Protein AF-A0A3M2SS22-F1 (afdb_monomer_lite)

Secondary structure (DSSP, 8-state):
--S-S--GGG--PPP---TTPPPPP-----HHHHHHHHHHHHH-TTSSS---S-----SHHHHHHHHHHHHHHTHHHHTTTTT--BTTB-

Sequence (90 aa):
MGGKWNFDHDNRKPAQADLLRIPPPRFEPDAVTAQVLDLVEARFPDNFGRLRPFGYATDRAGALQVLAHFIDHSLDEFGPYQDAMLQDDP

Foldseek 3Di:
DPPDPDDLVQQAAEDDDDPPQDDQAFDADDPVRVVVLVVCCVPPVPDDDDSPPHTQDPDPVRVVSRVVCCVVGPVVVCRNCVPYDDPPRD

Radius of gyration: 17.88 Å; chains: 1; bounding box: 41×27×41 Å

pLDDT: mean 89.26, std 10.0, range [60.31, 98.62]

Structure (mmCIF, N/CA/C/O backbone):
data_AF-A0A3M2SS22-F1
#
_entry.id   AF-A0A3M2SS22-F1
#
loop_
_atom_site.group_PDB
_atom_site.id
_atom_site.type_symbol
_atom_site.label_atom_id
_atom_site.label_alt_id
_atom_site.label_comp_id
_atom_site.label_asym_id
_atom_site.label_entity_id
_atom_site.label_seq_id
_atom_site.pdbx_PDB_ins_code
_atom_site.Cartn_x
_atom_site.Cartn_y
_atom_site.Cartn_z
_atom_site.occupancy
_atom_site.B_iso_or_equiv
_atom_site.auth_seq_id
_atom_site.auth_comp_id
_atom_site.auth_asym_id
_atom_site.auth_atom_id
_atom_site.pdbx_PDB_model_num
ATOM 1 N N . MET A 1 1 ? 26.681 -5.471 -18.194 1.00 60.31 1 MET A N 1
ATOM 2 C CA . MET A 1 1 ? 25.882 -4.259 -17.895 1.00 60.31 1 MET A CA 1
ATOM 3 C C . MET A 1 1 ? 26.267 -3.149 -18.869 1.00 60.31 1 MET A C 1
ATOM 5 O O . MET A 1 1 ? 27.446 -3.019 -19.170 1.00 60.31 1 MET A O 1
ATOM 9 N N . GLY A 1 2 ? 25.282 -2.412 -19.395 1.00 65.81 2 GLY A N 1
ATOM 10 C CA . GLY A 1 2 ? 25.343 -1.603 -20.627 1.00 65.81 2 GLY A CA 1
ATOM 11 C C . GLY A 1 2 ? 26.102 -0.268 -20.599 1.00 65.81 2 GLY A C 1
ATOM 12 O O . GLY A 1 2 ? 25.665 0.669 -21.258 1.00 65.81 2 GLY A O 1
ATOM 13 N N . GLY A 1 3 ? 27.211 -0.154 -19.859 1.00 86.69 3 GLY A N 1
ATOM 14 C CA . GLY A 1 3 ? 28.172 0.962 -19.975 1.00 86.69 3 GLY A CA 1
ATOM 15 C C . GLY A 1 3 ? 27.663 2.371 -19.628 1.00 86.69 3 GLY A C 1
ATOM 16 O O . GLY A 1 3 ? 28.409 3.336 -19.778 1.00 86.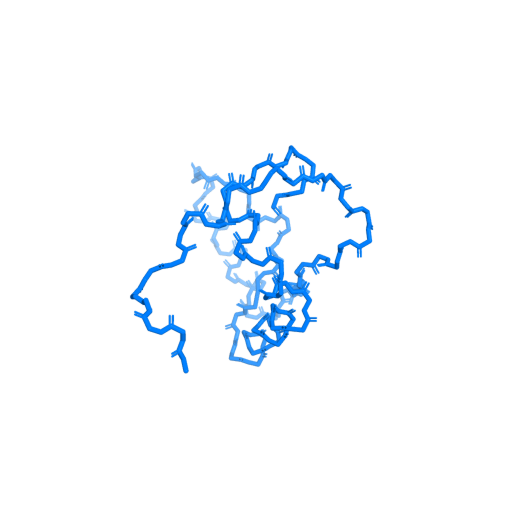69 3 GLY A O 1
ATOM 17 N N . LYS A 1 4 ? 26.418 2.504 -19.164 1.00 80.56 4 LYS A N 1
ATOM 18 C CA . LYS A 1 4 ? 25.777 3.758 -18.763 1.00 80.56 4 LYS A CA 1
ATOM 19 C C . LYS A 1 4 ? 25.351 3.676 -17.303 1.00 80.56 4 LYS A C 1
ATOM 21 O O . LYS A 1 4 ? 24.931 2.620 -16.837 1.00 80.56 4 LYS A O 1
ATOM 26 N N . TRP A 1 5 ? 25.435 4.809 -16.615 1.00 78.88 5 TRP A N 1
ATOM 27 C CA . TRP A 1 5 ? 24.992 4.951 -15.227 1.00 78.88 5 TRP A CA 1
ATOM 28 C C . TRP A 1 5 ? 23.489 5.215 -15.095 1.00 78.88 5 TRP A C 1
ATOM 30 O O . TRP A 1 5 ? 22.932 4.964 -14.034 1.00 78.88 5 TRP A O 1
ATOM 40 N N . ASN A 1 6 ? 22.835 5.721 -16.145 1.00 78.62 6 ASN A N 1
ATOM 41 C CA . ASN A 1 6 ? 21.439 6.144 -16.090 1.00 78.62 6 ASN A CA 1
ATOM 42 C C . ASN A 1 6 ? 20.693 5.812 -17.402 1.00 78.62 6 ASN A C 1
ATOM 44 O O . ASN A 1 6 ? 21.237 6.035 -18.487 1.00 78.62 6 ASN A O 1
ATOM 48 N N . PHE A 1 7 ? 19.466 5.295 -17.277 1.00 81.00 7 PHE A N 1
ATOM 49 C CA . PHE A 1 7 ? 18.529 4.952 -18.359 1.00 81.00 7 PHE A CA 1
ATOM 50 C C . PHE A 1 7 ? 17.184 5.711 -18.252 1.00 81.00 7 PHE A C 1
ATOM 52 O O . PHE A 1 7 ? 16.251 5.412 -18.983 1.00 81.00 7 PHE A O 1
ATOM 59 N N . ASP A 1 8 ? 17.094 6.728 -17.388 1.00 76.81 8 ASP A N 1
ATOM 60 C CA . ASP A 1 8 ? 15.887 7.528 -17.100 1.00 76.81 8 ASP A CA 1
ATOM 61 C C . ASP A 1 8 ? 15.209 8.122 -18.347 1.00 76.81 8 ASP A C 1
ATOM 63 O O . ASP A 1 8 ? 13.988 8.221 -18.419 1.00 76.81 8 ASP A O 1
ATOM 67 N N . HIS A 1 9 ? 15.985 8.465 -19.380 1.00 74.31 9 HIS A N 1
ATOM 68 C CA . HIS A 1 9 ? 15.439 8.996 -20.632 1.00 74.31 9 HIS A CA 1
ATOM 69 C C . HIS A 1 9 ? 14.463 8.039 -21.338 1.00 74.31 9 HIS A C 1
ATOM 71 O O . HIS A 1 9 ? 13.616 8.507 -22.099 1.00 74.31 9 HIS A O 1
ATOM 77 N N . ASP A 1 10 ? 14.560 6.734 -21.075 1.00 75.06 10 ASP A N 1
ATOM 78 C CA . ASP A 1 10 ? 13.721 5.708 -21.695 1.00 75.06 10 ASP A CA 1
ATOM 79 C C . ASP A 1 10 ? 12.391 5.482 -20.930 1.00 75.06 10 ASP A C 1
ATOM 81 O O . ASP A 1 10 ? 11.507 4.783 -21.433 1.00 75.06 10 ASP A O 1
ATOM 85 N N . ASN A 1 11 ? 12.205 6.128 -19.765 1.00 76.06 11 ASN A N 1
ATOM 86 C CA . ASN A 1 11 ? 11.096 5.904 -18.820 1.00 76.06 11 ASN A CA 1
ATOM 87 C C . ASN A 1 11 ? 9.861 6.812 -19.025 1.00 76.06 11 ASN A C 1
ATOM 89 O O . ASN A 1 11 ? 9.052 7.003 -18.121 1.00 76.06 11 ASN A O 1
ATOM 93 N N . ARG A 1 12 ? 9.712 7.418 -20.211 1.00 75.88 12 ARG A N 1
ATOM 94 C CA . ARG A 1 12 ? 8.702 8.468 -20.477 1.00 75.88 12 ARG A CA 1
ATOM 95 C C . ARG A 1 12 ? 7.645 8.072 -21.504 1.00 75.88 12 ARG A C 1
ATOM 97 O O . ARG A 1 12 ? 7.154 8.927 -22.247 1.00 75.88 12 ARG A O 1
ATOM 104 N N . LYS A 1 13 ? 7.330 6.781 -21.626 1.00 76.81 13 LYS A N 1
ATOM 105 C CA . LYS A 1 13 ? 6.305 6.346 -22.581 1.00 76.81 13 LYS A CA 1
ATOM 106 C C . LYS A 1 13 ? 4.914 6.629 -22.001 1.00 76.81 13 LYS A C 1
ATOM 108 O O . LYS A 1 13 ? 4.689 6.401 -20.816 1.00 76.81 13 LYS A O 1
ATOM 113 N N . PRO A 1 14 ? 3.961 7.113 -22.815 1.00 74.88 14 PRO A N 1
ATOM 114 C CA . PRO A 1 14 ? 2.581 7.229 -22.366 1.00 74.88 14 PRO A CA 1
ATOM 115 C C . PRO A 1 14 ? 2.020 5.831 -22.073 1.00 74.88 14 PRO A C 1
ATOM 117 O O . PRO A 1 14 ? 2.172 4.927 -22.897 1.00 74.88 14 PRO A O 1
ATOM 120 N N . ALA A 1 15 ? 1.369 5.660 -20.923 1.00 74.88 15 ALA A N 1
ATOM 121 C CA . ALA A 1 15 ? 0.614 4.449 -20.617 1.00 74.88 15 ALA A CA 1
ATOM 122 C C . ALA A 1 15 ? -0.797 4.524 -21.221 1.00 74.88 15 ALA A C 1
ATOM 124 O O . ALA A 1 15 ? -1.345 5.609 -21.431 1.00 74.88 15 ALA A O 1
ATOM 125 N N . GLN A 1 16 ? -1.389 3.365 -21.489 1.00 76.94 16 GLN A N 1
ATOM 126 C CA . GLN A 1 16 ? -2.808 3.225 -21.812 1.00 76.94 16 GLN A CA 1
ATOM 127 C C . GLN A 1 16 ? -3.474 2.397 -20.717 1.00 76.94 16 GLN A C 1
ATOM 129 O O . GLN A 1 16 ? -2.803 1.603 -20.062 1.00 76.94 16 GLN A O 1
ATOM 134 N N . ALA A 1 17 ? -4.778 2.588 -20.521 1.00 74.00 17 ALA A N 1
ATOM 135 C CA . ALA A 1 17 ? -5.539 1.733 -19.621 1.00 74.00 17 ALA A CA 1
ATOM 136 C C . ALA A 1 17 ? -5.445 0.282 -20.108 1.00 74.00 17 ALA A C 1
ATOM 138 O O . ALA A 1 17 ? -5.819 -0.015 -21.246 1.00 74.00 17 ALA A O 1
ATOM 139 N N . ASP A 1 18 ? -4.949 -0.598 -19.245 1.00 78.75 18 ASP A N 1
ATOM 140 C CA . ASP A 1 18 ? -4.857 -2.023 -19.519 1.00 78.75 18 ASP A CA 1
ATOM 141 C C . ASP A 1 18 ? -5.752 -2.787 -18.545 1.00 78.75 18 ASP A C 1
ATOM 143 O O . ASP A 1 18 ? -5.430 -2.972 -17.375 1.00 78.75 18 ASP A O 1
ATOM 147 N N . LEU A 1 19 ? -6.896 -3.250 -19.051 1.00 70.50 19 LEU A N 1
ATOM 148 C CA . LEU A 1 19 ? -7.850 -4.052 -18.283 1.00 70.50 19 LEU A CA 1
ATOM 149 C C . LEU A 1 19 ? -7.296 -5.433 -17.892 1.00 70.50 19 LEU A C 1
ATOM 151 O O . LEU A 1 19 ? -7.915 -6.120 -17.082 1.00 70.50 19 LEU A O 1
ATOM 155 N N . LEU A 1 20 ? -6.181 -5.864 -18.490 1.00 79.06 20 LEU A N 1
ATOM 156 C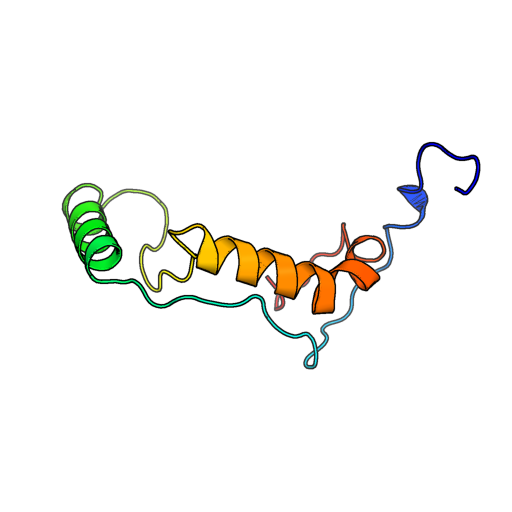 CA . LEU A 1 20 ? -5.520 -7.134 -18.194 1.00 79.06 20 LEU A CA 1
ATOM 157 C C . LEU A 1 20 ? -4.389 -6.987 -17.172 1.00 79.06 20 LEU A C 1
ATOM 159 O O . LEU A 1 20 ? -3.846 -8.004 -16.731 1.00 79.06 20 LEU A O 1
ATOM 163 N N . ARG A 1 21 ? -4.056 -5.755 -16.764 1.00 83.25 21 ARG A N 1
ATOM 164 C CA . ARG A 1 21 ? -3.080 -5.513 -15.706 1.00 83.25 21 ARG A CA 1
ATOM 165 C C . ARG A 1 21 ? -3.559 -6.157 -14.412 1.00 83.25 21 ARG A C 1
ATOM 167 O O . ARG A 1 21 ? -4.686 -5.949 -13.964 1.00 83.25 21 ARG A O 1
ATOM 174 N N . ILE A 1 22 ? -2.681 -6.949 -13.806 1.00 87.38 22 ILE A N 1
ATOM 175 C CA . ILE A 1 22 ? -2.984 -7.621 -12.546 1.00 87.38 22 ILE A CA 1
ATOM 176 C C . ILE A 1 22 ? -2.820 -6.595 -11.416 1.00 87.38 22 ILE A C 1
ATOM 178 O O . ILE A 1 22 ? -1.723 -6.055 -11.246 1.00 87.38 22 ILE A O 1
ATOM 182 N N . PRO A 1 23 ? -3.891 -6.285 -10.662 1.00 89.12 23 PRO A N 1
ATOM 183 C CA . PRO A 1 23 ? -3.821 -5.297 -9.599 1.00 89.12 23 PRO A CA 1
ATOM 184 C C . PRO A 1 23 ? -2.974 -5.818 -8.432 1.00 89.12 23 PRO A C 1
ATOM 186 O O . PRO A 1 23 ? -2.972 -7.023 -8.165 1.00 89.12 23 PRO A O 1
ATOM 189 N N . PRO A 1 24 ? -2.307 -4.925 -7.681 1.00 91.25 24 PRO A N 1
ATOM 190 C CA . PRO A 1 24 ? -1.518 -5.322 -6.525 1.00 91.25 24 PRO A CA 1
ATOM 191 C C . PRO A 1 24 ? -2.375 -6.074 -5.491 1.00 91.25 24 PRO A C 1
ATOM 193 O O . PRO A 1 24 ? -3.559 -5.762 -5.309 1.00 91.25 24 PRO A O 1
ATOM 196 N N . PRO A 1 25 ? -1.790 -7.052 -4.775 1.00 95.12 25 PRO A N 1
ATOM 197 C CA . PRO A 1 25 ? -2.531 -7.876 -3.836 1.00 95.12 25 PRO A CA 1
ATOM 198 C C . PRO A 1 25 ? -3.071 -7.032 -2.679 1.00 95.12 25 PRO A C 1
ATOM 200 O O . PRO A 1 25 ? -2.382 -6.162 -2.141 1.00 95.12 25 PRO A O 1
ATOM 203 N N . ARG A 1 26 ? -4.309 -7.330 -2.270 1.00 96.81 26 ARG A N 1
ATOM 204 C CA . ARG A 1 26 ? -4.951 -6.760 -1.080 1.00 96.81 26 ARG A CA 1
ATOM 205 C C . ARG A 1 26 ? -5.091 -7.820 0.004 1.00 96.81 26 ARG A C 1
ATOM 207 O O . ARG A 1 26 ? -5.369 -8.979 -0.291 1.00 96.81 26 ARG A O 1
ATOM 214 N N . PHE A 1 27 ? -4.931 -7.393 1.251 1.00 97.38 27 PHE A N 1
ATOM 215 C CA . PHE A 1 27 ? -4.925 -8.260 2.426 1.00 97.38 27 PHE A CA 1
ATOM 216 C C . PHE A 1 27 ? -6.075 -7.902 3.360 1.00 97.38 27 PHE A C 1
ATOM 218 O O . PHE A 1 27 ? -6.265 -6.730 3.688 1.00 97.38 27 PHE A O 1
ATOM 225 N N . GLU A 1 28 ? -6.819 -8.912 3.805 1.00 97.25 28 GLU A N 1
ATOM 226 C CA . GLU A 1 28 ? -7.843 -8.726 4.831 1.00 97.25 28 GLU A CA 1
ATOM 227 C C . GLU A 1 28 ? -7.191 -8.486 6.203 1.00 97.25 28 GLU A C 1
ATOM 229 O O . GLU A 1 28 ? -6.250 -9.204 6.560 1.00 97.25 28 GLU A O 1
ATOM 234 N N . PRO A 1 29 ? -7.673 -7.507 6.991 1.00 97.75 29 PRO A N 1
ATOM 235 C CA . PRO A 1 29 ? -7.178 -7.272 8.342 1.00 97.75 29 PRO A CA 1
ATOM 236 C C . PRO A 1 29 ? -7.334 -8.506 9.236 1.00 97.75 29 PRO A C 1
ATOM 238 O O . PRO A 1 29 ? -8.432 -9.045 9.389 1.00 97.75 29 PRO A O 1
ATOM 241 N N . ASP A 1 30 ? -6.247 -8.915 9.890 1.00 97.69 30 ASP A N 1
ATOM 242 C CA . ASP A 1 30 ? -6.310 -9.906 10.962 1.00 97.69 30 ASP A CA 1
ATOM 243 C C . ASP A 1 30 ? -6.927 -9.312 12.244 1.00 97.69 30 ASP A C 1
ATOM 245 O O . ASP A 1 30 ? -7.264 -8.127 12.319 1.00 97.69 30 ASP A O 1
ATOM 249 N N . ALA A 1 31 ? -7.081 -10.135 13.285 1.00 98.25 31 ALA A N 1
ATOM 250 C CA . ALA A 1 31 ? -7.719 -9.708 14.531 1.00 98.25 31 ALA A CA 1
ATOM 251 C C . ALA A 1 31 ? -7.003 -8.524 15.205 1.00 98.25 31 ALA A C 1
ATOM 253 O O . ALA A 1 31 ? -7.662 -7.653 15.774 1.00 98.25 31 ALA A O 1
ATOM 254 N N . VAL A 1 32 ? -5.668 -8.477 15.139 1.00 98.44 32 VAL A N 1
ATOM 255 C CA . VAL A 1 32 ? -4.875 -7.381 15.713 1.00 98.44 32 VAL A CA 1
ATOM 256 C C . VAL A 1 32 ? -5.079 -6.108 14.898 1.00 98.44 32 VAL A C 1
ATOM 258 O O . VAL A 1 32 ? -5.387 -5.056 15.457 1.00 98.44 32 VAL A O 1
ATOM 261 N N . THR A 1 33 ? -4.973 -6.204 13.575 1.00 98.31 33 THR A N 1
ATOM 262 C CA . THR A 1 33 ? -5.183 -5.081 12.662 1.00 98.31 33 THR A CA 1
ATOM 263 C C . THR A 1 33 ? -6.599 -4.533 12.811 1.00 98.31 33 THR A C 1
ATOM 265 O O . THR A 1 33 ? -6.766 -3.326 12.943 1.00 98.31 33 THR A O 1
ATOM 268 N N . ALA A 1 34 ? -7.618 -5.391 12.895 1.00 98.44 34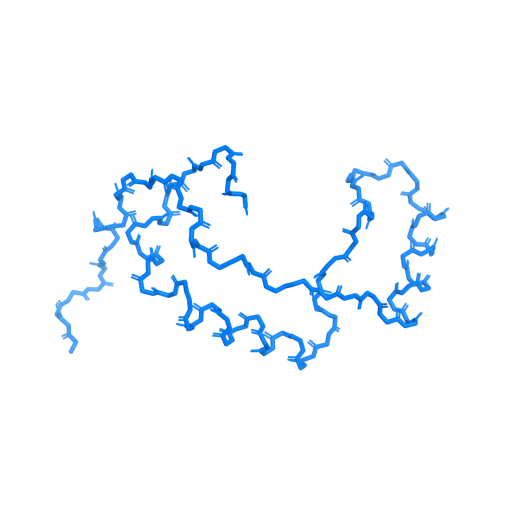 ALA A N 1
ATOM 269 C CA . ALA A 1 34 ? -9.002 -4.977 13.105 1.00 98.44 34 ALA A CA 1
ATOM 270 C C . ALA A 1 34 ? -9.186 -4.156 14.394 1.00 98.44 34 ALA A C 1
ATOM 272 O O . ALA A 1 34 ? -9.778 -3.079 14.341 1.00 98.44 34 ALA A O 1
ATOM 273 N N . GLN A 1 35 ? -8.609 -4.604 15.516 1.00 98.62 35 GLN A N 1
ATOM 274 C CA . GLN A 1 35 ? -8.646 -3.865 16.786 1.00 98.62 35 GLN A CA 1
ATOM 275 C C . GLN A 1 35 ? -7.953 -2.501 16.685 1.00 98.62 35 GLN A C 1
ATOM 277 O O . GLN A 1 35 ? -8.427 -1.516 17.251 1.00 98.62 35 GLN A O 1
ATOM 282 N N . VAL A 1 36 ? -6.835 -2.427 15.960 1.00 98.56 36 VAL A N 1
ATOM 283 C CA . VAL A 1 36 ? -6.129 -1.162 15.722 1.00 98.56 36 VAL A CA 1
ATOM 284 C C . VAL A 1 36 ? -6.962 -0.224 14.851 1.00 98.56 36 VAL A C 1
ATOM 286 O O . VAL A 1 36 ? -7.015 0.967 15.148 1.00 98.56 36 VAL A O 1
ATOM 289 N N . LEU A 1 37 ? -7.637 -0.728 13.815 1.00 98.56 37 LEU A N 1
ATOM 290 C CA . LEU A 1 37 ? -8.522 0.090 12.982 1.00 98.56 37 LEU A CA 1
ATOM 291 C C . LEU A 1 37 ? -9.658 0.696 13.823 1.00 98.56 37 LEU A C 1
ATOM 293 O O . LEU A 1 37 ? -9.890 1.899 13.745 1.00 98.56 37 LEU A O 1
ATOM 297 N N . ASP A 1 38 ? -10.295 -0.091 14.691 1.00 98.56 38 ASP A N 1
ATOM 298 C CA . ASP A 1 38 ? -11.350 0.412 15.585 1.00 98.56 38 ASP A CA 1
ATOM 299 C C . ASP A 1 38 ? -10.811 1.466 16.567 1.00 98.56 38 ASP A C 1
ATOM 301 O O . ASP A 1 38 ? -11.439 2.499 16.809 1.00 98.56 38 ASP A O 1
ATOM 305 N N . LEU A 1 39 ? -9.606 1.245 17.106 1.00 98.62 39 LEU A N 1
ATOM 306 C CA . LEU A 1 39 ? -8.937 2.212 17.973 1.00 98.62 39 LEU A CA 1
ATOM 307 C C . LEU A 1 39 ? -8.644 3.527 17.239 1.00 98.62 39 LEU A C 1
ATOM 309 O O . LEU A 1 39 ? -8.863 4.601 17.798 1.00 98.62 39 LEU A O 1
ATOM 313 N N . VAL A 1 40 ? -8.127 3.458 16.011 1.00 98.50 40 VAL A N 1
ATOM 314 C CA . VAL A 1 40 ? -7.788 4.646 15.220 1.00 98.50 40 VAL A CA 1
ATOM 315 C C . VAL A 1 40 ? -9.044 5.441 14.888 1.00 98.50 40 VAL A C 1
ATOM 317 O O . VAL A 1 40 ? -9.051 6.653 15.092 1.00 98.50 40 VAL A O 1
ATOM 320 N N . GLU A 1 41 ? -10.114 4.771 14.460 1.00 98.12 41 GLU A N 1
ATOM 321 C CA . GLU A 1 41 ? -11.403 5.405 14.164 1.00 98.12 41 GLU A CA 1
ATOM 322 C C . GLU A 1 41 ? -11.971 6.139 15.389 1.00 98.12 41 GLU A C 1
ATOM 324 O O . GLU A 1 41 ? -12.398 7.287 15.287 1.00 98.12 41 GLU A O 1
ATOM 329 N N . ALA A 1 42 ? -11.893 5.524 16.573 1.00 98.44 42 ALA A N 1
ATOM 330 C CA . ALA A 1 42 ? -12.393 6.122 17.808 1.00 98.44 42 ALA A CA 1
ATOM 331 C C . ALA A 1 42 ? -11.536 7.290 18.329 1.00 98.44 42 ALA A C 1
ATOM 333 O O . ALA A 1 42 ? -12.050 8.187 19.001 1.00 98.44 42 ALA A O 1
ATOM 334 N N . ARG A 1 43 ? -10.217 7.266 18.099 1.00 98.50 43 ARG A N 1
ATOM 335 C CA . ARG A 1 43 ? -9.274 8.236 18.692 1.00 98.50 43 ARG A CA 1
ATOM 336 C C . ARG A 1 43 ? -8.912 9.382 17.764 1.00 98.50 43 ARG A C 1
ATOM 338 O O . ARG A 1 43 ? -8.520 10.437 18.256 1.00 98.50 43 ARG A O 1
ATOM 345 N N . PHE A 1 44 ? -9.049 9.178 16.460 1.00 98.06 44 PHE A N 1
ATOM 346 C CA . PHE A 1 44 ? -8.670 10.141 15.436 1.00 98.06 44 PHE A CA 1
ATOM 347 C C . PHE A 1 44 ? -9.787 10.349 14.397 1.00 98.06 44 PHE A C 1
ATOM 349 O O . PHE A 1 44 ? -9.516 10.254 13.199 1.00 98.06 44 PHE A O 1
ATOM 356 N N . PRO A 1 45 ? -11.033 10.640 14.821 1.00 97.25 45 PRO A N 1
ATOM 357 C CA . PRO A 1 45 ? -12.174 10.723 13.906 1.00 97.25 45 PRO A CA 1
ATOM 358 C C . PRO A 1 45 ? -12.062 11.878 12.898 1.00 97.25 45 PRO A C 1
ATOM 360 O O . PRO A 1 45 ? -12.610 11.788 11.804 1.00 97.25 45 PRO A O 1
ATOM 363 N N . ASP A 1 46 ? -11.329 12.939 13.247 1.00 97.94 46 ASP A N 1
ATOM 364 C CA . ASP A 1 46 ? -11.185 14.148 12.425 1.00 97.94 46 ASP A CA 1
ATOM 365 C C . ASP A 1 46 ? -9.903 14.151 11.568 1.00 97.94 46 ASP A C 1
ATOM 367 O O . ASP A 1 46 ? -9.597 15.141 10.897 1.00 97.94 46 ASP A O 1
A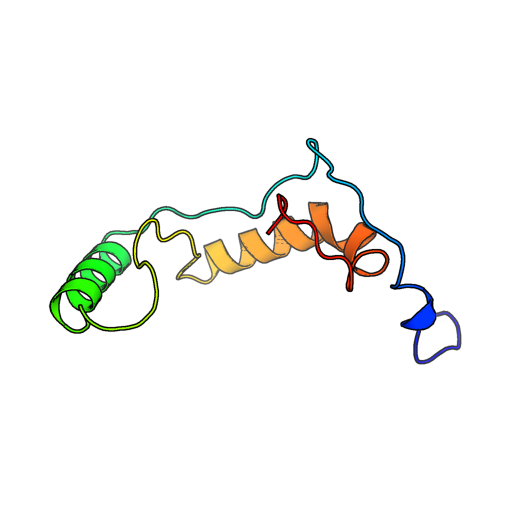TOM 371 N N . ASN A 1 47 ? -9.122 13.063 11.590 1.00 98.12 47 ASN A N 1
ATOM 372 C CA . ASN A 1 47 ? -7.910 12.965 10.782 1.00 98.12 47 ASN A CA 1
ATOM 373 C C . ASN A 1 47 ? -8.243 12.779 9.295 1.00 98.12 47 ASN A C 1
ATOM 375 O O . ASN A 1 47 ? -9.203 12.112 8.916 1.00 98.12 47 ASN A O 1
ATOM 379 N N . PHE A 1 48 ? -7.390 13.334 8.434 1.00 98.00 48 PHE A N 1
ATOM 380 C CA . PHE A 1 48 ? -7.508 13.167 6.990 1.00 98.00 48 PHE A CA 1
ATOM 381 C C . PHE A 1 48 ? -7.378 11.694 6.567 1.00 98.00 48 PHE A C 1
ATOM 383 O O . PHE A 1 48 ? -6.457 10.996 6.992 1.00 98.00 48 PHE A O 1
ATOM 390 N N . GLY A 1 49 ? -8.248 11.268 5.648 1.00 95.62 49 GLY A N 1
ATOM 391 C CA . GLY A 1 49 ? -8.200 9.960 4.996 1.00 95.62 49 GLY A CA 1
ATOM 392 C C . GLY A 1 49 ? -9.488 9.154 5.165 1.00 95.62 49 GLY A C 1
ATOM 393 O O . GLY A 1 49 ? -10.446 9.589 5.797 1.00 95.62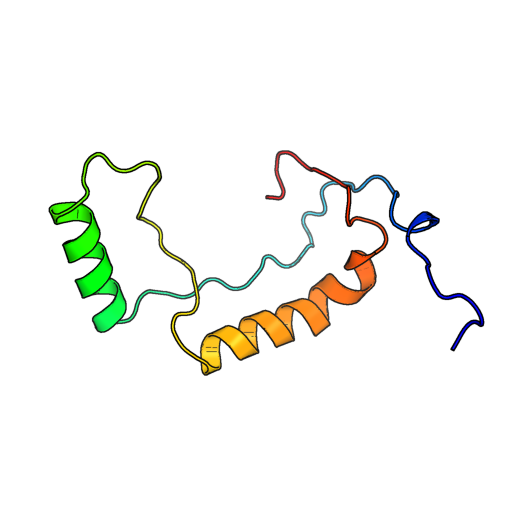 49 GLY A O 1
ATOM 394 N N . ARG A 1 50 ? -9.520 7.960 4.567 1.00 97.00 50 ARG A N 1
ATOM 395 C CA . ARG A 1 50 ? -10.561 6.950 4.804 1.00 97.00 50 ARG A CA 1
ATOM 396 C C . ARG A 1 50 ? -9.885 5.697 5.332 1.00 97.00 50 ARG A C 1
ATOM 398 O O . ARG A 1 50 ? -9.061 5.114 4.635 1.00 97.00 50 ARG A O 1
ATOM 405 N N . LEU A 1 51 ? -10.227 5.296 6.554 1.00 97.50 51 LEU A N 1
ATOM 406 C CA . LEU A 1 51 ? -9.574 4.167 7.217 1.00 97.50 51 LEU A CA 1
ATOM 407 C C . LEU A 1 51 ? -9.977 2.811 6.619 1.00 97.50 51 LEU A C 1
ATOM 409 O O . LEU A 1 51 ? -9.187 1.870 6.619 1.00 97.50 51 LEU A O 1
ATOM 413 N N . ARG A 1 52 ? -11.209 2.707 6.107 1.00 97.12 52 ARG A N 1
ATOM 414 C CA . ARG A 1 52 ? -11.787 1.472 5.565 1.00 97.12 52 ARG A CA 1
ATOM 415 C C . ARG A 1 52 ? -12.241 1.674 4.106 1.00 97.12 52 ARG A C 1
ATOM 417 O O . ARG A 1 52 ? -12.790 2.735 3.801 1.00 97.12 52 ARG A O 1
ATOM 424 N N . PRO A 1 53 ? -12.058 0.675 3.216 1.00 96.38 53 PRO A N 1
ATOM 425 C CA . PRO A 1 53 ? -11.424 -0.627 3.461 1.00 96.38 53 PRO A CA 1
ATOM 426 C C . PRO A 1 53 ? -9.889 -0.541 3.542 1.00 96.38 53 PRO A C 1
ATOM 428 O O . PRO A 1 53 ? -9.244 0.003 2.645 1.00 96.38 53 PRO A O 1
ATOM 431 N N . PHE A 1 54 ? -9.306 -1.144 4.582 1.00 97.50 54 PHE A N 1
ATOM 432 C CA . PHE A 1 54 ? -7.856 -1.289 4.744 1.00 97.50 54 PHE A CA 1
ATOM 433 C C . PHE A 1 54 ? -7.389 -2.558 4.024 1.00 97.50 54 PHE A C 1
ATOM 435 O O . PHE A 1 54 ? -8.030 -3.592 4.166 1.00 97.50 54 PHE A O 1
ATOM 442 N N . GLY A 1 55 ? -6.323 -2.479 3.222 1.00 96.62 55 GLY A N 1
ATOM 443 C CA . GLY A 1 55 ? -5.888 -3.592 2.364 1.00 96.62 55 GLY A CA 1
ATOM 444 C C . GLY A 1 55 ? -4.393 -3.893 2.376 1.00 96.62 55 GLY A C 1
ATOM 445 O O . GLY A 1 55 ? -3.937 -4.616 1.495 1.00 96.62 55 GLY A O 1
ATOM 446 N N . TYR A 1 56 ? -3.624 -3.312 3.299 1.00 97.69 56 TYR A N 1
ATOM 447 C CA . TYR A 1 56 ? -2.169 -3.469 3.331 1.00 97.69 56 TYR A CA 1
ATOM 448 C C . TYR A 1 56 ? -1.739 -4.713 4.107 1.00 97.69 56 TYR A C 1
ATOM 450 O O . TYR A 1 56 ? -2.341 -5.061 5.121 1.00 97.69 56 TYR A O 1
ATOM 458 N N . ALA A 1 57 ? -0.637 -5.326 3.672 1.00 97.50 57 ALA A N 1
ATOM 459 C CA . ALA A 1 57 ? 0.071 -6.316 4.472 1.00 97.50 57 ALA A CA 1
ATOM 460 C C . ALA A 1 57 ? 0.669 -5.659 5.726 1.00 97.50 57 ALA A C 1
ATOM 462 O O . ALA A 1 57 ? 1.338 -4.628 5.635 1.00 97.50 57 ALA A O 1
ATOM 463 N N . THR A 1 58 ? 0.459 -6.276 6.887 1.00 98.12 58 THR A N 1
ATOM 464 C CA . THR A 1 58 ? 0.968 -5.799 8.186 1.00 98.12 58 THR A CA 1
ATOM 465 C C . THR A 1 58 ? 2.061 -6.697 8.768 1.00 98.12 58 THR A C 1
ATOM 467 O O . THR A 1 58 ? 2.584 -6.417 9.845 1.00 98.12 58 THR A O 1
ATOM 470 N N . ASP A 1 59 ? 2.463 -7.742 8.039 1.00 97.88 59 ASP A N 1
ATOM 471 C CA . ASP A 1 59 ? 3.530 -8.659 8.420 1.00 97.88 59 ASP A CA 1
ATOM 472 C C . ASP A 1 59 ? 4.551 -8.888 7.289 1.00 97.88 59 ASP A C 1
ATOM 474 O O . ASP A 1 59 ? 4.421 -8.420 6.152 1.00 97.88 59 ASP A O 1
ATOM 478 N N . ARG A 1 60 ? 5.620 -9.622 7.615 1.00 98.19 60 ARG A N 1
ATOM 479 C CA . ARG A 1 60 ? 6.689 -9.932 6.659 1.00 98.19 60 ARG A CA 1
ATOM 480 C C . ARG A 1 60 ? 6.205 -10.827 5.518 1.00 98.19 60 ARG A C 1
ATOM 482 O O . ARG A 1 60 ? 6.690 -10.678 4.399 1.00 98.19 60 ARG A O 1
ATOM 489 N N . ALA A 1 61 ? 5.327 -11.785 5.802 1.00 98.12 61 ALA A N 1
ATOM 490 C CA . ALA A 1 61 ? 4.886 -12.756 4.810 1.00 98.12 61 ALA A CA 1
ATOM 491 C C . ALA A 1 61 ? 4.067 -12.069 3.710 1.00 98.12 61 ALA A C 1
ATOM 493 O O . ALA A 1 61 ? 4.371 -12.243 2.531 1.00 98.12 61 ALA A O 1
ATOM 494 N N . GLY A 1 62 ? 3.114 -11.216 4.086 1.00 97.56 62 GLY A N 1
ATOM 495 C CA . GLY A 1 62 ? 2.351 -10.399 3.151 1.00 97.56 62 GLY A CA 1
ATOM 496 C C . GLY A 1 62 ? 3.237 -9.413 2.387 1.00 97.56 62 GLY A C 1
ATOM 497 O O . GLY A 1 62 ? 3.115 -9.304 1.171 1.00 97.56 62 GLY A O 1
ATOM 498 N N . ALA A 1 63 ? 4.211 -8.770 3.043 1.00 98.00 63 ALA A N 1
ATOM 499 C CA . ALA A 1 63 ? 5.155 -7.886 2.349 1.00 98.00 63 ALA A CA 1
ATOM 500 C C . ALA A 1 63 ? 5.978 -8.621 1.270 1.00 98.00 63 ALA A C 1
ATOM 502 O O . ALA A 1 63 ? 6.216 -8.081 0.189 1.00 98.00 63 ALA A O 1
ATOM 503 N N . LEU A 1 64 ? 6.382 -9.869 1.529 1.00 98.44 64 LEU A N 1
ATOM 504 C CA . LEU A 1 64 ? 7.055 -10.707 0.532 1.00 98.44 64 LEU A CA 1
ATOM 505 C C . LEU A 1 64 ? 6.130 -11.098 -0.629 1.00 98.44 64 LEU A C 1
ATOM 507 O O . LEU A 1 64 ? 6.609 -11.210 -1.754 1.00 98.44 64 LEU A O 1
ATOM 511 N N . GLN A 1 65 ? 4.826 -11.261 -0.390 1.00 97.88 65 GLN A N 1
ATOM 512 C CA . GLN A 1 65 ? 3.852 -11.492 -1.462 1.00 97.88 65 GLN A CA 1
ATOM 513 C C . GLN A 1 65 ? 3.679 -10.256 -2.351 1.00 97.88 65 GLN A C 1
ATOM 515 O O . GLN A 1 65 ? 3.635 -10.393 -3.570 1.00 97.88 65 GLN A O 1
ATOM 520 N N . VAL A 1 66 ? 3.659 -9.051 -1.769 1.00 97.56 66 VAL A N 1
ATOM 521 C CA . VAL A 1 66 ? 3.654 -7.792 -2.540 1.00 97.56 66 VAL A CA 1
ATOM 522 C C . VAL A 1 66 ? 4.908 -7.688 -3.412 1.00 97.56 66 VAL A C 1
ATOM 524 O O . VAL A 1 66 ? 4.813 -7.356 -4.591 1.00 97.56 66 VAL A O 1
ATOM 527 N N . LEU A 1 67 ? 6.082 -8.008 -2.854 1.00 97.50 67 LEU A N 1
ATOM 528 C CA . LEU A 1 67 ? 7.340 -7.998 -3.603 1.00 97.50 67 LEU A CA 1
ATOM 529 C C . LEU A 1 67 ? 7.322 -8.994 -4.768 1.00 97.50 67 LEU A C 1
ATOM 531 O O . LEU A 1 67 ? 7.692 -8.626 -5.880 1.00 97.50 67 LEU A O 1
ATOM 535 N N . ALA A 1 68 ? 6.903 -10.236 -4.515 1.00 97.44 68 ALA A N 1
ATOM 536 C CA . ALA A 1 68 ? 6.814 -11.261 -5.551 1.00 97.44 68 ALA A CA 1
ATOM 537 C C . ALA A 1 68 ? 5.865 -10.825 -6.675 1.00 97.44 68 ALA A C 1
ATOM 539 O O . ALA A 1 68 ? 6.258 -10.839 -7.835 1.00 97.44 68 ALA A O 1
ATOM 540 N N . HIS A 1 69 ? 4.678 -10.315 -6.326 1.00 96.19 69 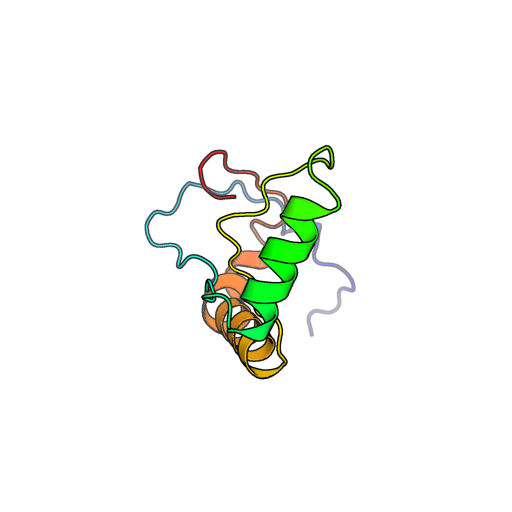HIS A N 1
ATOM 541 C CA . HIS A 1 69 ? 3.730 -9.781 -7.303 1.00 96.19 69 HIS A CA 1
ATOM 542 C C . HIS A 1 69 ? 4.352 -8.686 -8.177 1.00 96.19 69 HIS A C 1
ATOM 544 O O . HIS A 1 69 ? 4.207 -8.707 -9.395 1.00 96.19 69 HIS A O 1
ATOM 550 N N . PHE A 1 70 ? 5.054 -7.723 -7.574 1.00 94.81 70 PHE A N 1
ATOM 551 C CA . PHE A 1 70 ? 5.703 -6.656 -8.334 1.00 94.81 70 PHE A CA 1
ATOM 552 C C . PHE A 1 70 ? 6.752 -7.204 -9.312 1.00 94.81 70 PHE A C 1
ATOM 554 O O . PHE A 1 70 ? 6.780 -6.790 -10.469 1.00 94.81 70 PHE A O 1
ATOM 561 N N . ILE A 1 71 ? 7.591 -8.143 -8.866 1.00 95.75 71 ILE A N 1
ATOM 562 C CA . ILE A 1 71 ? 8.612 -8.770 -9.716 1.00 95.75 71 ILE A CA 1
ATOM 563 C C . ILE A 1 71 ? 7.962 -9.529 -10.879 1.00 95.75 71 ILE A C 1
ATOM 565 O O . ILE A 1 71 ? 8.406 -9.374 -12.012 1.00 95.75 71 ILE A O 1
ATOM 569 N N . ASP A 1 72 ? 6.910 -10.299 -10.606 1.00 94.94 72 ASP A N 1
ATOM 570 C CA . ASP A 1 72 ? 6.294 -11.198 -11.585 1.00 94.94 72 ASP A CA 1
ATOM 571 C C . ASP A 1 72 ? 5.352 -10.481 -12.567 1.00 94.94 72 ASP A C 1
ATOM 573 O O . ASP A 1 72 ? 5.106 -10.989 -13.663 1.00 94.94 72 ASP A O 1
ATOM 577 N N . HIS A 1 73 ? 4.799 -9.321 -12.191 1.00 91.44 73 HIS A N 1
ATOM 578 C CA . HIS A 1 73 ? 3.715 -8.680 -12.949 1.00 91.44 73 HIS A CA 1
ATOM 579 C C . HIS A 1 73 ? 3.932 -7.206 -13.296 1.00 91.44 73 HIS A C 1
ATOM 581 O O . HIS A 1 73 ? 3.195 -6.678 -14.124 1.00 91.44 73 HIS A O 1
ATOM 587 N N . SER A 1 74 ? 4.892 -6.514 -12.678 1.00 89.19 74 SER A N 1
ATOM 588 C CA . SER A 1 74 ? 5.024 -5.054 -12.831 1.00 89.19 74 SER A CA 1
ATOM 589 C C . SER A 1 74 ? 6.435 -4.591 -13.189 1.00 89.19 74 SER A C 1
ATOM 591 O O . SER A 1 74 ? 6.590 -3.525 -13.779 1.00 89.19 74 SER A O 1
ATOM 593 N N . LEU A 1 75 ? 7.469 -5.368 -12.860 1.00 91.25 75 LEU A N 1
ATOM 594 C CA . LEU A 1 75 ? 8.864 -4.961 -13.028 1.00 91.25 75 LEU A CA 1
ATOM 595 C C . LEU A 1 75 ? 9.243 -4.705 -14.495 1.00 91.25 75 LEU A C 1
ATOM 597 O O . LEU A 1 75 ? 9.928 -3.722 -14.776 1.00 91.25 75 LEU A O 1
ATOM 601 N N . ASP A 1 76 ? 8.773 -5.542 -15.421 1.00 87.19 76 ASP A N 1
ATOM 602 C CA . ASP A 1 76 ? 9.081 -5.413 -16.854 1.00 87.19 76 ASP A CA 1
ATOM 603 C C . ASP A 1 76 ? 8.536 -4.109 -17.459 1.00 87.19 76 ASP A C 1
ATOM 605 O O . ASP A 1 76 ? 9.138 -3.530 -18.367 1.00 87.19 76 ASP A O 1
ATOM 609 N N . GLU A 1 77 ? 7.420 -3.613 -16.925 1.00 84.19 77 GLU A N 1
ATOM 610 C CA . GLU A 1 77 ? 6.757 -2.391 -17.381 1.00 84.19 77 GLU A CA 1
ATOM 611 C C . GLU A 1 77 ? 7.107 -1.152 -16.544 1.00 84.19 77 GLU A C 1
ATOM 613 O O . GLU A 1 77 ? 6.744 -0.033 -16.915 1.00 84.19 77 GLU A O 1
ATOM 618 N N . PHE A 1 78 ? 7.841 -1.330 -15.439 1.00 84.62 78 PHE A N 1
ATOM 619 C CA . PHE A 1 78 ? 8.094 -0.275 -14.459 1.00 84.62 78 PHE A CA 1
ATOM 620 C C . PHE A 1 78 ? 8.787 0.945 -15.068 1.00 84.62 78 PHE A C 1
ATOM 622 O O . PHE A 1 78 ? 8.325 2.067 -14.892 1.00 84.62 78 PHE A O 1
ATOM 629 N N . GLY A 1 79 ? 9.885 0.734 -15.800 1.00 82.62 79 GLY A N 1
ATOM 630 C CA . GLY A 1 79 ? 10.638 1.825 -16.424 1.00 82.62 79 GLY A CA 1
ATOM 631 C C . GLY A 1 79 ? 9.784 2.623 -17.415 1.00 82.62 79 GLY A C 1
ATOM 632 O O . GLY A 1 79 ? 9.548 3.804 -17.183 1.00 82.62 79 GLY A O 1
ATOM 633 N N . PRO A 1 80 ? 9.267 1.999 -18.490 1.00 79.38 80 PRO A N 1
ATOM 634 C CA . PRO A 1 80 ? 8.490 2.681 -19.523 1.00 79.38 80 PRO A CA 1
ATOM 635 C C . PRO A 1 80 ? 7.350 3.578 -19.026 1.00 79.38 80 PRO A C 1
ATOM 637 O O . PRO A 1 80 ? 7.108 4.607 -19.657 1.00 79.38 80 PRO A O 1
ATOM 640 N N . TYR A 1 81 ? 6.669 3.198 -17.941 1.00 79.25 81 TYR A N 1
ATOM 641 C CA . TYR A 1 81 ? 5.470 3.880 -17.441 1.00 79.25 81 TYR A CA 1
ATOM 642 C C . TYR A 1 81 ? 5.663 4.582 -16.093 1.00 79.25 81 TYR A C 1
ATOM 644 O O . TYR A 1 81 ? 4.677 4.984 -15.481 1.00 79.25 81 TYR A O 1
ATOM 652 N N . GLN A 1 82 ? 6.904 4.765 -15.639 1.00 81.38 82 GLN A N 1
ATOM 653 C CA . GLN A 1 82 ? 7.208 5.323 -14.319 1.00 81.38 82 GLN A CA 1
ATOM 654 C C . GLN A 1 82 ? 6.559 6.700 -14.071 1.00 81.38 82 GLN A C 1
ATOM 656 O O . GLN A 1 82 ? 6.105 6.972 -12.962 1.00 81.38 82 GLN A O 1
ATOM 661 N N . ASP A 1 83 ? 6.496 7.544 -15.106 1.00 80.25 83 ASP A N 1
ATOM 662 C CA . ASP A 1 83 ? 5.929 8.900 -15.037 1.00 80.25 83 ASP A CA 1
ATOM 663 C C . ASP A 1 83 ? 4.475 8.981 -15.546 1.00 80.25 83 ASP A C 1
ATOM 665 O O . ASP A 1 83 ? 3.889 10.067 -15.616 1.00 80.25 83 ASP A O 1
ATOM 669 N N . ALA A 1 84 ? 3.881 7.858 -15.962 1.00 82.25 84 ALA A N 1
ATOM 670 C CA . ALA A 1 84 ? 2.533 7.851 -16.507 1.00 82.25 84 ALA A CA 1
ATOM 671 C C . ALA A 1 84 ? 1.484 7.915 -15.385 1.00 82.25 84 ALA A C 1
ATOM 673 O O . ALA A 1 84 ? 1.552 7.179 -14.408 1.00 82.25 84 ALA A O 1
ATOM 674 N N . MET A 1 85 ? 0.475 8.772 -15.555 1.00 83.25 85 MET A N 1
ATOM 675 C CA . MET A 1 85 ? -0.691 8.840 -14.672 1.00 83.25 85 MET A CA 1
ATOM 676 C C . MET A 1 85 ? -1.944 8.492 -15.470 1.00 83.25 85 MET A C 1
ATOM 678 O O . MET A 1 85 ? -2.219 9.113 -16.499 1.00 83.25 85 MET A O 1
ATOM 682 N N . LEU A 1 86 ? -2.712 7.522 -14.982 1.00 82.50 86 LEU A N 1
ATOM 683 C CA . LEU A 1 86 ? -3.993 7.116 -15.548 1.00 82.50 86 LEU A CA 1
ATOM 684 C C . LEU A 1 86 ? -5.084 7.345 -14.501 1.00 82.50 86 LEU A C 1
ATOM 686 O O . LEU A 1 86 ? -4.933 6.966 -13.346 1.00 82.50 86 LEU A O 1
ATOM 690 N N . GLN A 1 87 ? -6.186 7.984 -14.897 1.00 82.69 87 GLN A N 1
ATOM 691 C CA . GLN A 1 87 ? -7.274 8.329 -13.974 1.00 82.69 87 GLN A CA 1
ATOM 692 C C . GLN A 1 87 ? -7.931 7.092 -13.336 1.00 82.69 87 GLN A C 1
ATOM 694 O O . GLN A 1 87 ? -8.354 7.157 -12.184 1.00 82.69 87 GLN A O 1
ATOM 699 N N . ASP A 1 88 ? -7.998 5.988 -14.082 1.00 80.38 88 ASP A N 1
ATOM 700 C CA . ASP A 1 88 ? -8.713 4.767 -13.698 1.00 80.38 88 ASP A CA 1
ATOM 701 C C . ASP A 1 88 ? -7.776 3.619 -13.269 1.00 80.38 88 ASP A C 1
ATOM 703 O O . ASP A 1 88 ? -8.241 2.501 -13.063 1.00 80.38 88 ASP A O 1
ATOM 707 N N . ASP A 1 89 ? -6.472 3.887 -13.125 1.00 73.88 89 ASP A N 1
ATOM 708 C CA . ASP A 1 89 ? -5.460 2.905 -12.703 1.00 73.88 89 ASP A CA 1
ATOM 709 C C . ASP A 1 89 ? -4.520 3.527 -11.644 1.00 73.88 89 ASP A C 1
ATOM 711 O O . ASP A 1 89 ? -3.439 4.018 -11.990 1.00 73.88 89 ASP A O 1
ATOM 715 N N . PRO A 1 90 ? -5.006 3.639 -10.387 1.00 68.00 90 PRO A N 1
ATOM 716 C CA . PRO A 1 90 ? -4.323 4.313 -9.281 1.00 68.00 90 PRO A CA 1
ATOM 717 C C . PRO A 1 90 ? -3.311 3.449 -8.514 1.00 68.00 90 PRO A C 1
ATOM 719 O O . PRO A 1 90 ? -3.484 2.211 -8.437 1.00 68.00 90 PRO A O 1
#